Protein AF-A0A1G2KSQ4-F1 (afdb_monomer_lite)

pLDDT: mean 72.07, std 15.11, range [42.19, 95.38]

Secondary structure (DSSP, 8-state):
-------SSSTTTHHHHHIIIIIHHHHHHHHHHHHHHHHHHHHHHTTHHHHHHHHHHHHHHHHHTTSS-HHHHHHHHHHH--

Radius of gyration: 30.24 Å; chains: 1; bounding box: 78×23×67 Å

Structure (mmCIF, N/CA/C/O backbone):
data_AF-A0A1G2KSQ4-F1
#
_entry.id   AF-A0A1G2KSQ4-F1
#
loop_
_atom_site.group_PDB
_atom_site.id
_atom_site.type_symbol
_atom_site.label_atom_id
_atom_site.label_alt_id
_atom_site.label_comp_id
_atom_site.label_asym_id
_atom_site.label_entity_id
_atom_site.label_seq_id
_atom_site.pdbx_PDB_ins_code
_atom_site.Cartn_x
_atom_site.Cartn_y
_atom_site.Cartn_z
_atom_site.occupancy
_atom_site.B_iso_or_equiv
_atom_site.auth_seq_id
_atom_site.auth_comp_id
_atom_site.auth_asym_id
_atom_site.auth_atom_id
_atom_site.pdbx_PDB_model_num
ATOM 1 N N . MET A 1 1 ? 53.423 -13.019 -35.877 1.00 42.19 1 MET A N 1
ATOM 2 C CA . MET A 1 1 ? 53.060 -11.600 -36.067 1.00 42.19 1 MET A CA 1
ATOM 3 C C . MET A 1 1 ? 51.600 -11.464 -35.662 1.00 42.19 1 MET A C 1
ATOM 5 O O . MET A 1 1 ? 50.804 -12.285 -36.093 1.00 42.19 1 MET A O 1
ATOM 9 N N . TYR A 1 2 ? 51.323 -10.544 -34.737 1.00 49.47 2 TYR A N 1
ATOM 10 C CA . TYR A 1 2 ? 50.023 -10.173 -34.155 1.00 49.47 2 TYR A CA 1
ATOM 11 C C . TYR A 1 2 ? 48.936 -9.953 -35.233 1.00 49.47 2 TYR A C 1
ATOM 13 O O . TYR A 1 2 ? 49.273 -9.613 -36.357 1.00 49.47 2 TYR A O 1
ATOM 21 N N . GLY A 1 3 ? 47.637 -10.091 -34.985 1.00 51.88 3 GLY A N 1
ATOM 22 C CA . GLY A 1 3 ? 46.927 -10.056 -33.721 1.00 51.88 3 GLY A CA 1
ATOM 23 C C . GLY A 1 3 ? 45.526 -10.645 -33.858 1.00 51.88 3 GLY A C 1
ATOM 24 O O . GLY A 1 3 ? 45.024 -10.910 -34.947 1.00 51.88 3 GLY A O 1
ATOM 25 N N . LEU A 1 4 ? 44.973 -10.902 -32.686 1.00 53.34 4 LEU A N 1
ATOM 26 C CA . LEU A 1 4 ? 43.727 -11.587 -32.419 1.00 53.34 4 LEU A CA 1
ATOM 27 C C . LEU A 1 4 ? 42.539 -10.895 -33.095 1.00 53.34 4 LEU A C 1
ATOM 29 O O . LEU A 1 4 ? 42.370 -9.683 -32.986 1.00 53.34 4 LEU A O 1
ATOM 33 N N . TYR A 1 5 ? 41.747 -11.733 -33.759 1.00 53.59 5 TYR A N 1
ATOM 34 C CA . TYR A 1 5 ? 40.319 -11.616 -34.022 1.00 53.59 5 TYR A CA 1
ATOM 35 C C . TYR A 1 5 ? 39.595 -10.511 -33.238 1.00 53.59 5 TYR A C 1
ATOM 37 O O . TYR A 1 5 ? 39.570 -10.501 -32.007 1.00 53.59 5 TYR A O 1
ATOM 45 N N . ASP A 1 6 ? 38.958 -9.628 -34.005 1.00 61.31 6 ASP A N 1
ATOM 46 C CA . ASP A 1 6 ? 37.525 -9.341 -33.917 1.00 61.31 6 ASP A CA 1
ATOM 47 C C . ASP A 1 6 ? 36.868 -9.582 -32.552 1.00 61.31 6 ASP A C 1
ATOM 49 O O . ASP A 1 6 ? 36.460 -10.707 -32.290 1.00 61.31 6 ASP A O 1
ATOM 53 N N . ASN A 1 7 ? 36.659 -8.536 -31.736 1.00 57.28 7 ASN A N 1
ATOM 54 C CA . ASN A 1 7 ? 35.354 -8.294 -31.082 1.00 57.28 7 ASN A CA 1
ATOM 55 C C . ASN A 1 7 ? 35.286 -7.000 -30.234 1.00 57.28 7 ASN A C 1
ATOM 57 O O . ASN A 1 7 ? 34.893 -7.027 -29.072 1.00 57.28 7 ASN A O 1
ATOM 61 N N . TYR A 1 8 ? 35.623 -5.832 -30.785 1.00 54.16 8 TYR A N 1
ATOM 62 C CA . TYR A 1 8 ? 35.328 -4.553 -30.101 1.00 54.16 8 TYR A CA 1
ATOM 63 C C . TYR A 1 8 ? 34.265 -3.709 -30.821 1.00 54.16 8 TYR A C 1
ATOM 65 O O . TYR A 1 8 ? 34.053 -2.552 -30.477 1.00 54.16 8 TYR A O 1
ATOM 73 N N . GLY A 1 9 ? 33.550 -4.290 -31.793 1.00 51.34 9 GLY A N 1
ATOM 74 C CA . GLY A 1 9 ? 32.468 -3.622 -32.533 1.00 51.34 9 GLY A CA 1
ATOM 75 C C . GLY A 1 9 ? 31.043 -3.925 -32.043 1.00 51.34 9 GLY A C 1
ATOM 76 O O . GLY A 1 9 ? 30.090 -3.377 -32.585 1.00 51.34 9 GLY A O 1
ATOM 77 N N . GLY A 1 10 ? 30.867 -4.804 -31.048 1.00 53.47 10 GLY A N 1
ATOM 78 C CA . GLY A 1 10 ? 29.560 -5.400 -30.718 1.00 53.47 10 GLY A CA 1
ATOM 79 C C . GLY A 1 10 ? 28.814 -4.833 -29.504 1.00 53.47 10 GLY A C 1
ATOM 80 O O . GLY A 1 10 ? 27.677 -5.227 -29.265 1.00 53.47 10 GLY A O 1
ATOM 81 N N . TRP A 1 11 ? 29.400 -3.916 -28.730 1.00 50.28 11 TRP A N 1
ATOM 82 C CA . TRP A 1 11 ? 28.811 -3.456 -27.457 1.00 50.28 11 TRP A CA 1
ATOM 83 C C . TRP A 1 11 ? 27.846 -2.259 -27.573 1.00 50.28 11 TRP A C 1
ATOM 85 O O . TRP A 1 11 ? 27.276 -1.826 -26.573 1.00 50.28 11 TRP A O 1
ATOM 95 N N . GLY A 1 12 ? 27.626 -1.726 -28.781 1.00 53.19 12 GLY A N 1
AT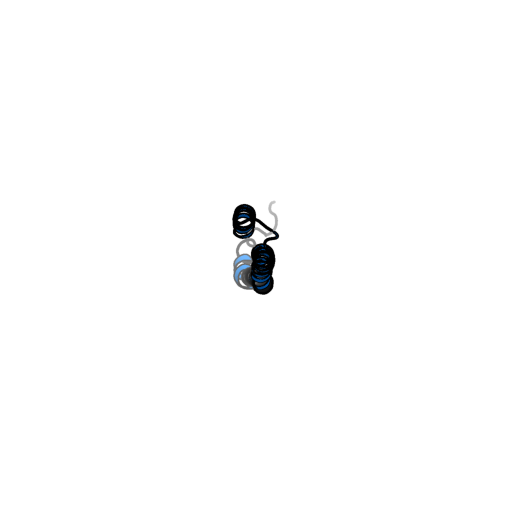OM 96 C CA . GLY A 1 12 ? 26.783 -0.539 -29.002 1.00 53.19 12 GLY A CA 1
ATOM 97 C C . GLY A 1 12 ? 25.480 -0.782 -29.770 1.00 53.19 12 GLY A C 1
ATOM 98 O O . GLY A 1 12 ? 24.481 -0.124 -29.499 1.00 53.19 12 GLY A O 1
ATOM 99 N N . ALA A 1 13 ? 25.452 -1.738 -30.704 1.00 52.59 13 ALA A N 1
ATOM 100 C CA . ALA A 1 13 ? 24.334 -1.881 -31.647 1.00 52.59 13 ALA A CA 1
ATOM 101 C C . ALA A 1 13 ? 23.188 -2.790 -31.151 1.00 52.59 13 ALA A C 1
ATOM 103 O O . ALA A 1 13 ? 22.054 -2.646 -31.600 1.00 52.59 13 ALA A O 1
ATOM 104 N N . GLY A 1 14 ? 23.443 -3.690 -30.192 1.00 53.44 14 GLY A N 1
ATOM 105 C CA . GLY A 1 14 ? 22.410 -4.566 -29.611 1.00 53.44 14 GLY A CA 1
ATOM 106 C C . GLY A 1 14 ? 21.532 -3.891 -28.548 1.00 53.44 14 GLY A C 1
ATOM 107 O O . GLY A 1 14 ? 20.388 -4.291 -28.333 1.00 53.44 14 GLY A O 1
ATOM 108 N N . ASN A 1 15 ? 22.033 -2.826 -27.913 1.00 53.88 15 ASN A N 1
ATO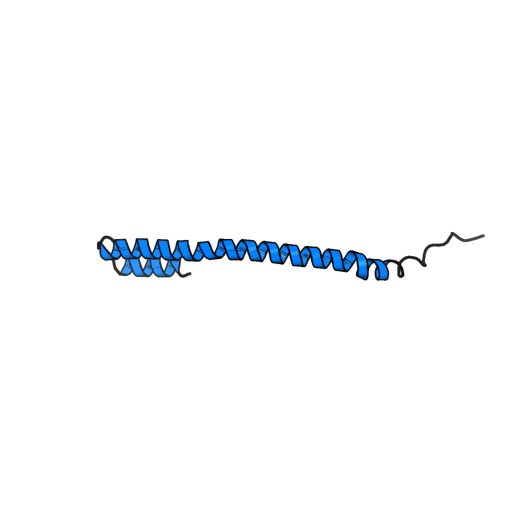M 109 C CA . ASN A 1 15 ? 21.332 -2.134 -26.828 1.00 53.88 15 ASN A CA 1
ATOM 110 C C . ASN A 1 15 ? 20.195 -1.228 -27.324 1.00 53.88 15 ASN A C 1
ATOM 112 O O . ASN A 1 15 ? 19.229 -1.026 -26.598 1.00 53.88 15 ASN A O 1
ATOM 116 N N . MET A 1 16 ? 20.242 -0.737 -28.567 1.00 52.06 16 MET A N 1
ATOM 117 C CA . MET A 1 16 ? 19.145 0.061 -29.133 1.00 52.06 16 MET A CA 1
ATOM 118 C C . MET A 1 16 ? 17.930 -0.802 -29.509 1.00 52.06 16 MET A C 1
ATOM 120 O O . MET A 1 16 ? 16.795 -0.401 -29.263 1.00 52.06 16 MET A O 1
ATOM 124 N N . MET A 1 17 ? 18.151 -2.022 -30.014 1.00 52.81 17 MET A N 1
ATOM 125 C CA . MET A 1 17 ? 17.071 -2.977 -30.311 1.00 52.81 17 MET A CA 1
ATOM 126 C C . MET A 1 17 ? 16.512 -3.629 -29.028 1.00 52.81 17 MET A C 1
ATOM 128 O O . MET A 1 17 ? 15.313 -3.891 -28.927 1.00 52.81 17 MET A O 1
ATOM 132 N N . GLY A 1 18 ? 17.364 -3.841 -28.016 1.00 54.41 18 GLY A N 1
ATOM 133 C CA . GLY A 1 18 ? 16.970 -4.365 -26.703 1.00 54.41 18 GLY A CA 1
ATOM 134 C C . GLY A 1 18 ? 16.198 -3.365 -25.835 1.00 54.41 18 GLY A C 1
ATOM 135 O O . GLY A 1 18 ? 15.281 -3.763 -25.120 1.00 54.41 18 GLY A O 1
ATOM 136 N N . PHE A 1 19 ? 16.499 -2.065 -25.927 1.00 54.91 19 PHE A N 1
ATOM 137 C CA . PHE A 1 19 ? 15.790 -1.024 -25.174 1.00 54.91 19 PHE A CA 1
ATOM 138 C C . PHE A 1 19 ? 14.346 -0.832 -25.664 1.00 54.91 19 PHE A C 1
ATOM 140 O O . PHE A 1 19 ? 13.425 -0.741 -24.853 1.00 54.91 19 PHE A O 1
ATOM 147 N N . PHE A 1 20 ? 14.137 -0.851 -26.985 1.00 57.69 20 PHE A N 1
ATOM 148 C CA . PHE A 1 20 ? 12.811 -0.680 -27.586 1.00 57.69 20 PHE A CA 1
ATOM 149 C C . PHE A 1 20 ? 11.918 -1.928 -27.481 1.00 57.69 20 PHE A C 1
ATOM 151 O O . PHE A 1 20 ? 10.713 -1.782 -27.298 1.00 57.69 20 PHE A O 1
ATOM 158 N N . GLY A 1 21 ? 12.477 -3.142 -27.564 1.00 65.19 21 GLY A N 1
ATOM 159 C CA . GLY A 1 21 ? 11.692 -4.386 -27.503 1.00 65.19 21 GLY A CA 1
ATOM 160 C C . GLY A 1 21 ? 11.621 -5.046 -26.119 1.00 65.19 21 GLY A C 1
ATOM 161 O O . GLY A 1 21 ? 10.561 -5.504 -25.704 1.00 65.19 21 GLY A O 1
ATOM 162 N N . GLY A 1 22 ? 12.738 -5.096 -25.388 1.00 71.31 22 GLY A N 1
ATOM 163 C CA . GLY A 1 22 ? 12.840 -5.775 -24.088 1.00 71.31 22 GLY A CA 1
ATOM 164 C C . GLY A 1 22 ? 12.750 -4.831 -22.887 1.00 71.31 22 GLY A C 1
ATOM 165 O O . GLY A 1 22 ? 12.101 -5.152 -21.893 1.00 71.31 22 GLY A O 1
ATOM 166 N N . GLY A 1 23 ? 13.346 -3.639 -22.985 1.00 78.88 23 GLY A N 1
ATOM 167 C CA . GLY A 1 23 ? 13.335 -2.634 -21.917 1.00 78.88 23 GLY A CA 1
ATOM 168 C C . GLY A 1 23 ? 11.935 -2.089 -21.634 1.00 78.88 23 GLY A C 1
ATOM 169 O O . GLY A 1 23 ? 11.505 -2.047 -20.483 1.00 78.88 23 GLY A O 1
ATOM 170 N N . ILE A 1 24 ? 11.184 -1.753 -22.686 1.00 81.88 24 ILE A N 1
ATOM 171 C CA . ILE A 1 24 ? 9.788 -1.307 -22.568 1.00 81.88 24 ILE A CA 1
ATOM 172 C C . ILE A 1 24 ? 8.894 -2.377 -21.936 1.00 81.88 24 ILE A C 1
ATOM 174 O O . ILE A 1 24 ? 8.104 -2.053 -21.053 1.00 81.88 24 ILE A O 1
ATOM 178 N N . MET A 1 25 ? 9.042 -3.646 -22.325 1.00 81.75 25 MET A N 1
ATOM 179 C CA . MET A 1 25 ? 8.264 -4.749 -21.746 1.00 81.75 25 MET A CA 1
ATOM 180 C C . MET A 1 25 ? 8.570 -4.943 -20.256 1.00 81.75 25 MET A C 1
ATOM 182 O O . MET A 1 25 ? 7.658 -5.169 -19.464 1.00 81.75 25 MET A O 1
ATOM 186 N N . MET A 1 26 ? 9.835 -4.790 -19.859 1.00 83.56 26 MET A N 1
ATOM 187 C CA . MET A 1 26 ? 10.258 -4.844 -18.459 1.00 83.56 26 MET A CA 1
ATOM 188 C C . MET A 1 26 ? 9.628 -3.710 -17.637 1.00 83.56 26 MET A C 1
ATOM 190 O O . MET A 1 26 ? 9.074 -3.951 -16.567 1.00 83.56 26 MET A O 1
ATOM 194 N N . VAL A 1 27 ? 9.663 -2.472 -18.143 1.00 88.00 27 VAL A N 1
ATOM 195 C CA . VAL A 1 27 ? 9.041 -1.317 -17.473 1.00 88.00 27 VAL A CA 1
ATOM 196 C C . VAL A 1 27 ? 7.524 -1.477 -17.405 1.00 88.00 27 VAL A C 1
ATOM 198 O O . VAL A 1 27 ? 6.936 -1.264 -16.347 1.00 88.00 27 VAL A O 1
ATOM 201 N N . ALA A 1 28 ? 6.887 -1.908 -18.495 1.00 90.62 28 ALA A N 1
ATOM 202 C CA . ALA A 1 28 ? 5.454 -2.172 -18.530 1.00 90.62 28 ALA A CA 1
ATOM 203 C C . ALA A 1 28 ? 5.049 -3.233 -17.496 1.00 90.62 28 ALA A C 1
ATOM 205 O O . ALA A 1 28 ? 4.068 -3.036 -16.784 1.00 90.62 28 ALA A O 1
ATOM 206 N N . PHE A 1 29 ? 5.832 -4.307 -17.350 1.00 91.06 29 PHE A N 1
ATOM 207 C CA . PHE A 1 29 ? 5.611 -5.326 -16.324 1.00 91.06 29 PHE A CA 1
ATOM 208 C C . PHE A 1 29 ? 5.649 -4.736 -14.907 1.00 91.06 29 PHE A C 1
ATOM 210 O O . PHE A 1 29 ? 4.732 -4.976 -14.125 1.00 91.06 29 PHE A O 1
ATOM 217 N N . TRP A 1 30 ? 6.654 -3.913 -14.585 1.00 93.50 30 TRP A N 1
ATOM 218 C CA . TRP A 1 30 ? 6.746 -3.252 -13.277 1.00 93.50 30 TRP A CA 1
ATOM 219 C C . TRP A 1 30 ? 5.594 -2.278 -13.019 1.00 93.50 30 TRP A C 1
ATOM 221 O O . TRP A 1 30 ? 5.032 -2.275 -11.925 1.00 93.50 30 TRP A O 1
ATOM 231 N N . VAL A 1 31 ? 5.205 -1.481 -14.017 1.00 95.12 31 VAL A N 1
ATOM 232 C CA . VAL A 1 31 ? 4.061 -0.562 -13.904 1.00 95.12 31 VAL A CA 1
ATOM 233 C C . VAL A 1 31 ? 2.769 -1.339 -13.652 1.00 95.12 31 VAL A C 1
ATOM 235 O O . VAL A 1 31 ? 1.994 -0.968 -12.771 1.00 95.12 31 VAL A O 1
ATOM 238 N N . LEU A 1 32 ? 2.554 -2.439 -14.376 1.00 95.38 32 LEU A N 1
ATOM 239 C CA . LEU A 1 32 ? 1.375 -3.291 -14.226 1.00 95.38 32 LEU A CA 1
ATOM 240 C C . LEU A 1 32 ? 1.362 -3.978 -12.853 1.00 95.38 32 LEU A C 1
ATOM 242 O O . LEU A 1 32 ? 0.329 -3.990 -12.188 1.00 95.38 32 LEU A O 1
ATOM 246 N N . LEU A 1 33 ? 2.513 -4.464 -12.382 1.00 94.69 33 LEU A N 1
ATOM 247 C CA . LEU A 1 33 ? 2.671 -5.038 -11.045 1.00 94.69 33 LEU A CA 1
ATOM 248 C C . LEU A 1 33 ? 2.305 -4.023 -9.952 1.00 94.69 33 LEU A C 1
ATOM 250 O O . LEU A 1 33 ? 1.500 -4.330 -9.076 1.00 94.69 33 LEU A O 1
ATOM 254 N N . ILE A 1 34 ? 2.847 -2.802 -10.021 1.00 94.50 34 ILE A N 1
ATOM 255 C CA . ILE A 1 34 ? 2.537 -1.735 -9.058 1.00 94.50 34 ILE A CA 1
ATOM 256 C C . ILE A 1 34 ? 1.050 -1.387 -9.118 1.00 94.50 34 ILE A C 1
ATOM 258 O O . ILE A 1 34 ? 0.401 -1.301 -8.078 1.00 94.50 34 ILE A O 1
ATOM 262 N N . PHE A 1 35 ? 0.493 -1.226 -10.319 1.00 95.19 35 PHE A N 1
ATOM 263 C CA . P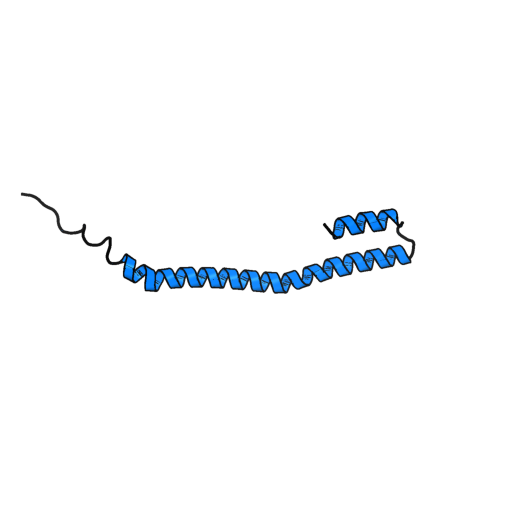HE A 1 35 ? -0.927 -0.940 -10.497 1.00 95.19 35 PHE A CA 1
ATOM 264 C C . PHE A 1 35 ? -1.805 -2.028 -9.869 1.00 95.19 35 PHE A C 1
A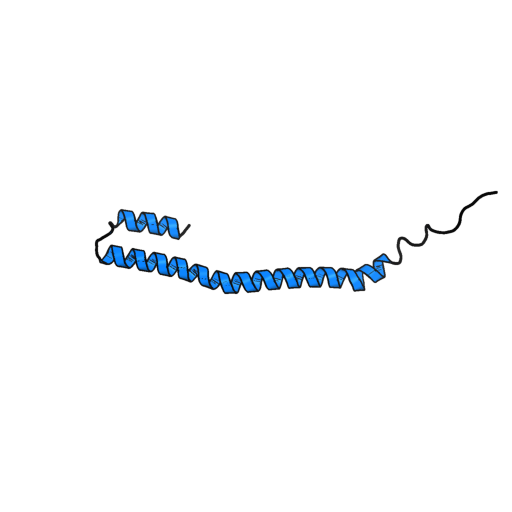TOM 266 O O . PHE A 1 35 ? -2.753 -1.714 -9.153 1.00 95.19 35 PHE A O 1
ATOM 273 N N . PHE A 1 36 ? -1.462 -3.300 -10.077 1.00 94.06 36 PHE A N 1
ATOM 274 C CA . PHE A 1 36 ? -2.181 -4.439 -9.513 1.00 94.06 36 PHE A CA 1
ATOM 275 C C . PHE A 1 36 ? -2.118 -4.459 -7.982 1.00 94.06 36 PHE A C 1
ATOM 277 O O . PHE A 1 36 ? -3.147 -4.615 -7.324 1.00 94.06 36 PHE A O 1
ATOM 284 N N . VAL A 1 37 ? -0.933 -4.226 -7.406 1.00 92.62 37 VAL A N 1
ATOM 285 C CA . VAL A 1 37 ? -0.753 -4.119 -5.950 1.00 92.62 37 VAL A CA 1
ATOM 286 C C . VAL A 1 37 ? -1.579 -2.962 -5.387 1.00 92.62 37 VAL A C 1
ATOM 288 O O . VAL A 1 37 ? -2.312 -3.156 -4.422 1.00 92.62 37 VAL A O 1
ATOM 291 N N . VAL A 1 38 ? -1.523 -1.776 -6.000 1.00 89.75 38 VAL A N 1
ATOM 292 C CA . VAL A 1 38 ? -2.298 -0.604 -5.563 1.00 89.75 38 VAL A CA 1
ATOM 293 C C . VAL A 1 38 ? -3.800 -0.854 -5.682 1.00 89.75 38 VAL A C 1
ATOM 295 O O . VAL A 1 38 ? -4.544 -0.475 -4.782 1.00 89.75 38 VAL A O 1
ATOM 298 N N . TRP A 1 39 ? -4.261 -1.504 -6.751 1.00 90.44 39 TRP A N 1
ATOM 299 C CA . TRP A 1 39 ? -5.669 -1.847 -6.942 1.00 90.44 39 TRP A CA 1
ATOM 300 C C . TRP A 1 39 ? -6.176 -2.799 -5.850 1.00 90.44 39 TRP A C 1
ATOM 302 O O . TRP A 1 39 ? -7.186 -2.499 -5.214 1.00 90.44 39 TRP A O 1
ATOM 312 N N . ILE A 1 40 ? -5.428 -3.870 -5.552 1.00 86.50 40 ILE A N 1
ATOM 313 C CA . ILE A 1 40 ? -5.733 -4.784 -4.439 1.00 86.50 40 ILE A CA 1
ATOM 314 C C . ILE A 1 40 ? -5.738 -4.018 -3.119 1.00 86.50 40 ILE A C 1
ATOM 316 O O . ILE A 1 40 ? -6.719 -4.061 -2.383 1.00 86.50 40 ILE A O 1
ATOM 320 N N . VAL A 1 41 ? -4.669 -3.284 -2.810 1.00 84.38 41 VAL A N 1
ATOM 321 C CA . VAL A 1 41 ? -4.573 -2.548 -1.545 1.00 84.38 41 VAL A CA 1
ATOM 322 C C . VAL A 1 41 ? -5.710 -1.546 -1.416 1.00 84.38 41 VAL A C 1
ATOM 324 O O . VAL A 1 41 ? -6.241 -1.401 -0.330 1.00 84.38 41 VAL A O 1
ATOM 327 N N . ARG A 1 42 ? -6.143 -0.885 -2.488 1.00 78.88 42 ARG A N 1
ATOM 328 C CA . ARG A 1 42 ? -7.243 0.083 -2.451 1.00 78.88 42 ARG A CA 1
ATOM 329 C C . ARG A 1 42 ? -8.608 -0.582 -2.237 1.00 78.88 42 ARG A C 1
ATOM 331 O O . ARG A 1 42 ? -9.406 -0.057 -1.463 1.00 78.88 42 ARG A O 1
ATOM 338 N N . GLU A 1 43 ? -8.842 -1.748 -2.834 1.00 75.94 43 GLU A N 1
ATOM 339 C CA . GLU A 1 43 ? -10.047 -2.558 -2.601 1.00 75.94 43 GLU A CA 1
ATOM 340 C C . GLU A 1 43 ? -10.097 -3.098 -1.158 1.00 75.94 43 GLU A C 1
ATOM 342 O O . GLU A 1 43 ? -11.129 -3.050 -0.488 1.00 75.94 43 GLU A O 1
ATOM 347 N N . PHE A 1 44 ? -8.956 -3.546 -0.626 1.00 66.19 44 PHE A N 1
ATOM 348 C CA . PHE A 1 44 ? -8.850 -4.033 0.752 1.00 66.19 44 PHE A CA 1
ATOM 349 C C . PHE A 1 44 ? -8.769 -2.901 1.795 1.00 66.19 44 PHE A C 1
ATOM 351 O O . PHE A 1 44 ? -9.268 -3.056 2.907 1.00 66.19 44 PHE A O 1
ATOM 358 N N . SER A 1 45 ? -8.218 -1.738 1.448 1.00 60.72 45 SER A N 1
ATOM 359 C CA . SER A 1 45 ? -8.125 -0.552 2.315 1.00 60.72 45 SER A CA 1
ATOM 360 C C . SER A 1 45 ? -9.478 0.147 2.475 1.00 60.72 45 SER A C 1
ATOM 362 O O . SER A 1 45 ? -9.782 0.664 3.549 1.00 60.72 45 SER A O 1
ATOM 364 N N . GLY A 1 46 ? -10.384 0.016 1.495 1.00 53.62 46 GLY A N 1
ATOM 365 C CA . GLY A 1 46 ? -11.806 0.351 1.665 1.00 53.62 46 GLY A CA 1
ATOM 366 C C . GLY A 1 46 ? -12.507 -0.440 2.785 1.00 53.62 46 GLY A C 1
ATOM 367 O O . GLY A 1 46 ? -13.611 -0.091 3.203 1.00 53.62 46 GLY A O 1
ATOM 368 N N . ARG A 1 47 ? -11.865 -1.492 3.311 1.00 53.50 47 ARG A N 1
ATOM 369 C CA . ARG A 1 47 ? -12.324 -2.281 4.460 1.00 53.50 47 ARG A CA 1
ATOM 370 C C . ARG A 1 47 ? -11.729 -1.820 5.796 1.00 53.50 47 ARG A C 1
ATOM 372 O O . ARG A 1 47 ? -12.313 -2.152 6.826 1.00 53.50 47 ARG A O 1
ATOM 379 N N . ASN A 1 48 ? -10.653 -1.027 5.791 1.00 53.19 48 ASN A N 1
ATOM 380 C CA . ASN A 1 48 ? -10.027 -0.496 7.008 1.00 53.19 48 ASN A CA 1
ATOM 381 C C . ASN A 1 48 ? -10.784 0.728 7.563 1.00 53.19 48 ASN A C 1
ATOM 383 O O . ASN A 1 48 ? -10.889 0.903 8.769 1.00 53.19 48 ASN A O 1
ATOM 387 N N . SER A 1 49 ? -11.467 1.499 6.711 1.00 54.28 49 SER A N 1
ATOM 388 C CA . SER A 1 49 ? -12.419 2.525 7.182 1.00 54.28 49 SER A CA 1
ATOM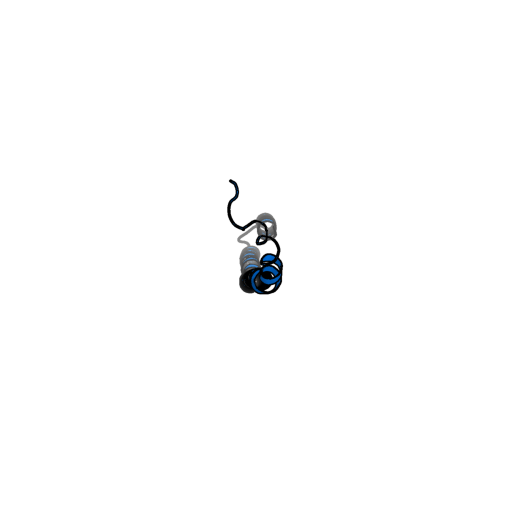 389 C C . SER A 1 49 ? -13.648 1.925 7.885 1.00 54.28 49 SER A C 1
ATOM 391 O O . SER A 1 49 ? -14.271 2.560 8.741 1.00 54.28 49 SER A O 1
ATOM 393 N N . ARG A 1 50 ? -14.003 0.673 7.557 1.00 55.00 50 ARG A N 1
ATOM 394 C CA . ARG A 1 50 ? -15.081 -0.071 8.225 1.00 55.00 50 ARG A CA 1
ATOM 395 C C . ARG A 1 50 ? -14.684 -0.559 9.616 1.00 55.00 50 ARG A C 1
ATOM 397 O O . ARG A 1 50 ? -15.574 -0.667 10.455 1.00 55.00 50 ARG A O 1
ATOM 404 N N . SER A 1 51 ? -13.407 -0.861 9.876 1.00 57.75 51 SER A N 1
ATOM 405 C CA . SER A 1 51 ? -12.971 -1.237 11.227 1.00 57.75 51 SER A CA 1
ATOM 406 C C . SER A 1 51 ? -12.961 -0.038 12.163 1.00 57.75 51 SER A C 1
ATOM 408 O O . SER A 1 51 ? -13.470 -0.174 13.271 1.00 57.75 51 SER A O 1
ATOM 410 N N . ASP A 1 52 ? -12.514 1.134 11.701 1.00 60.66 52 ASP A N 1
ATOM 411 C CA . ASP A 1 52 ? -12.570 2.363 12.507 1.00 60.66 5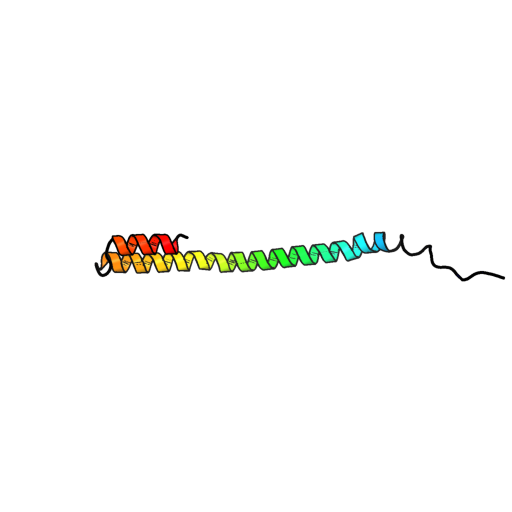2 ASP A CA 1
ATOM 412 C C . ASP A 1 52 ? -14.010 2.776 12.798 1.00 60.66 52 ASP A C 1
ATOM 414 O O . ASP A 1 52 ? -14.359 3.058 13.942 1.00 60.66 52 ASP A O 1
ATOM 418 N N . SER A 1 53 ? -14.889 2.705 11.792 1.00 62.75 53 SER A N 1
ATOM 419 C CA . SER A 1 53 ? -16.320 2.974 11.987 1.00 62.75 53 SER A CA 1
ATOM 420 C C . SER A 1 53 ? -16.934 2.017 13.014 1.00 62.75 53 SER A C 1
ATOM 422 O O . SER A 1 53 ? -17.655 2.444 13.910 1.00 62.75 53 SER A O 1
ATOM 424 N N . ARG A 1 54 ? -16.590 0.724 12.950 1.00 68.44 54 ARG A N 1
ATOM 425 C CA . ARG A 1 54 ? -17.108 -0.290 13.878 1.00 68.44 54 ARG A CA 1
ATOM 426 C C . ARG A 1 54 ? -16.542 -0.138 15.293 1.00 68.44 54 ARG A C 1
ATOM 428 O O . ARG A 1 54 ? -17.270 -0.359 16.256 1.00 68.44 54 ARG A O 1
ATOM 435 N N . ALA A 1 55 ? -15.272 0.239 15.435 1.00 72.56 55 ALA A N 1
ATOM 436 C CA . ALA A 1 55 ? -14.650 0.505 16.729 1.00 72.56 55 ALA A CA 1
ATOM 437 C C . ALA A 1 55 ? -15.259 1.747 17.397 1.00 72.56 55 ALA A C 1
ATOM 439 O O . ALA A 1 55 ? -15.579 1.709 18.587 1.00 72.56 55 ALA A O 1
ATOM 440 N N . LEU A 1 56 ? -15.496 2.810 16.621 1.00 75.56 56 LEU A N 1
ATOM 441 C CA . LEU A 1 56 ? -16.175 4.019 17.086 1.00 75.56 56 LEU A CA 1
ATOM 442 C C . LEU A 1 56 ? -17.639 3.755 17.461 1.00 75.56 56 LEU A C 1
ATOM 444 O O . LEU A 1 56 ? -18.083 4.241 18.502 1.00 75.56 56 LEU A O 1
ATOM 448 N N . ASP A 1 57 ? -18.367 2.954 16.679 1.00 77.75 57 ASP A N 1
ATOM 449 C CA . ASP A 1 57 ? -19.752 2.571 16.984 1.00 77.75 57 ASP A CA 1
ATOM 450 C C . ASP A 1 57 ? -19.846 1.779 18.299 1.00 77.75 57 ASP A C 1
ATOM 452 O O . ASP A 1 57 ? -20.677 2.096 19.152 1.00 77.75 57 ASP A O 1
ATOM 456 N N . ILE A 1 58 ? -18.936 0.821 18.525 1.00 81.69 58 ILE A N 1
ATOM 457 C CA . ILE A 1 58 ? -18.858 0.053 19.782 1.00 81.69 58 ILE A CA 1
ATOM 458 C C . ILE A 1 58 ? -18.534 0.962 20.978 1.00 81.69 58 ILE A C 1
ATOM 460 O O . ILE A 1 58 ? -19.068 0.767 22.074 1.00 81.69 58 ILE A O 1
ATOM 464 N N . LEU A 1 59 ? -17.656 1.952 20.795 1.00 81.19 59 LEU A N 1
ATOM 465 C CA . LEU A 1 59 ? -17.322 2.924 21.837 1.00 81.19 59 LEU A CA 1
ATOM 466 C C . LEU A 1 59 ? -18.516 3.817 22.188 1.00 81.19 59 LEU A C 1
ATOM 468 O O . LEU A 1 59 ? -18.781 4.075 23.363 1.00 81.19 59 LEU A O 1
ATOM 472 N N . LYS A 1 60 ? -19.259 4.260 21.171 1.00 80.50 60 LYS A N 1
ATOM 473 C CA . LYS A 1 60 ? -20.431 5.126 21.323 1.00 80.50 60 LYS A CA 1
ATOM 474 C C . LYS A 1 60 ? -21.589 4.404 22.010 1.00 80.50 60 LYS A C 1
ATOM 476 O O . LYS A 1 60 ? -22.257 5.000 22.851 1.00 80.50 60 LYS A O 1
ATOM 481 N N . GLU A 1 61 ? -21.796 3.124 21.701 1.00 84.00 61 GLU A N 1
ATOM 482 C CA . GLU A 1 61 ? -22.819 2.295 22.346 1.00 84.00 61 GLU A CA 1
ATOM 483 C C . GLU A 1 61 ? -22.560 2.142 23.853 1.00 84.00 61 GLU A C 1
ATOM 485 O O . GLU A 1 61 ? -23.478 2.290 24.658 1.00 84.00 61 GLU A O 1
ATOM 490 N N . ARG A 1 62 ? -21.305 1.913 24.258 1.00 83.44 62 ARG A N 1
ATOM 491 C CA . ARG A 1 62 ? -20.946 1.774 25.680 1.00 83.44 62 ARG A CA 1
ATOM 492 C C . ARG A 1 62 ? -20.972 3.090 26.449 1.00 83.44 62 ARG A C 1
ATOM 494 O O . ARG A 1 62 ? -21.379 3.109 27.607 1.00 83.44 62 ARG A O 1
ATOM 501 N N . TYR A 1 63 ? -20.628 4.195 25.790 1.00 83.44 63 TYR A N 1
ATOM 502 C CA . TYR A 1 63 ? -20.842 5.532 26.341 1.00 83.44 63 TYR A CA 1
ATOM 503 C C . TYR A 1 63 ? -22.336 5.817 26.572 1.00 83.44 63 TYR A C 1
ATOM 505 O O . TYR A 1 63 ? -22.713 6.296 27.636 1.00 83.44 63 TYR A O 1
ATOM 513 N N . ALA A 1 64 ? -23.205 5.456 25.619 1.00 85.44 64 ALA A N 1
ATOM 514 C CA . ALA A 1 64 ? -24.656 5.620 25.758 1.00 85.44 64 ALA A CA 1
ATOM 515 C C . ALA A 1 64 ? -25.262 4.726 26.854 1.00 85.44 64 ALA A C 1
ATOM 517 O O . ALA A 1 64 ? -26.223 5.125 27.507 1.00 85.44 64 ALA A O 1
ATOM 518 N N . LYS A 1 65 ? -24.681 3.542 27.087 1.00 84.88 65 LYS A N 1
ATOM 519 C CA . LYS A 1 65 ? -25.019 2.670 28.225 1.00 84.88 65 LYS A CA 1
ATOM 520 C C . LYS A 1 65 ? -24.491 3.194 29.568 1.00 84.88 65 LYS A C 1
ATOM 522 O O . LYS A 1 65 ? -24.878 2.664 30.603 1.00 84.88 65 LYS A O 1
ATOM 527 N N . GLY A 1 66 ? -23.633 4.219 29.566 1.00 83.69 66 GLY A N 1
ATOM 528 C CA . GLY A 1 66 ? -23.016 4.774 30.773 1.00 83.69 66 GLY A CA 1
ATOM 529 C C . GLY A 1 66 ? -21.928 3.885 31.382 1.00 83.69 66 GLY A C 1
ATOM 530 O O . GLY A 1 66 ? -21.516 4.123 32.512 1.00 83.69 66 GLY A O 1
ATOM 531 N N . GLU A 1 67 ? -21.456 2.870 30.650 1.00 83.44 67 GLU A N 1
ATOM 532 C CA . GLU A 1 67 ? -20.404 1.946 31.101 1.00 83.44 67 GLU A CA 1
ATOM 533 C C . GLU A 1 67 ? -19.000 2.571 31.037 1.00 83.44 67 GLU A C 1
ATOM 535 O O . GLU A 1 67 ? -18.061 2.033 31.615 1.00 83.44 67 GLU A O 1
ATOM 540 N N . ILE A 1 68 ? -18.849 3.679 30.304 1.00 82.56 68 ILE A N 1
ATOM 541 C CA . ILE A 1 68 ? -17.579 4.365 30.040 1.00 82.56 68 ILE A CA 1
ATOM 542 C C . ILE A 1 68 ? -17.775 5.862 30.304 1.00 82.56 68 ILE A C 1
ATOM 544 O O . ILE A 1 68 ? -18.786 6.435 29.883 1.00 82.56 68 ILE A O 1
ATOM 548 N N . SER A 1 69 ? -16.812 6.512 30.965 1.00 82.62 69 SER A N 1
ATOM 549 C CA . SER A 1 69 ? -16.870 7.961 31.206 1.00 82.62 69 SER A CA 1
ATOM 550 C C . SER A 1 69 ? -16.590 8.767 29.928 1.00 82.62 69 SER A C 1
ATOM 552 O O . SER A 1 69 ? -16.020 8.277 28.948 1.00 82.62 69 SER A O 1
ATOM 554 N N . LYS A 1 70 ? -16.969 10.050 29.925 1.00 80.06 70 LYS A N 1
ATOM 555 C CA . LYS A 1 70 ? -16.678 10.954 28.802 1.00 80.06 70 LYS A CA 1
ATOM 556 C C . LYS A 1 70 ? -15.168 11.115 28.575 1.00 80.06 70 LYS A C 1
ATOM 558 O O . LYS A 1 70 ? -14.752 11.223 27.424 1.00 80.06 70 LYS A O 1
ATOM 563 N N . GLU A 1 71 ? -14.360 11.103 29.640 1.00 82.75 71 GLU A N 1
ATOM 564 C CA . GLU A 1 71 ? -12.900 11.192 29.516 1.00 82.75 71 GLU A CA 1
ATOM 565 C C . GLU A 1 71 ? -12.315 9.955 28.820 1.00 82.75 71 GLU A C 1
ATOM 567 O O . GLU A 1 71 ? -11.490 10.083 27.914 1.00 82.75 71 GLU A O 1
ATOM 572 N N . GLU A 1 72 ? -12.779 8.759 29.188 1.00 80.12 72 GLU A N 1
ATOM 573 C CA . GLU A 1 72 ? -12.331 7.503 28.575 1.00 80.12 72 GLU A CA 1
ATOM 574 C C . GLU A 1 72 ? -12.759 7.380 27.104 1.00 80.12 72 GLU A C 1
ATOM 576 O O . GLU A 1 72 ? -12.006 6.854 26.277 1.00 80.12 72 GLU A O 1
ATOM 581 N N . PHE A 1 73 ? -13.943 7.895 26.753 1.00 81.94 73 PHE A N 1
ATOM 582 C CA . PHE A 1 73 ? -14.412 7.967 25.367 1.00 81.94 73 PHE A CA 1
ATOM 583 C C . PHE A 1 73 ? -13.517 8.873 24.508 1.00 81.94 73 PHE A C 1
ATOM 585 O O . PHE A 1 73 ? -13.111 8.486 23.411 1.00 81.94 73 PHE A O 1
ATOM 592 N N . GLU A 1 74 ? -13.181 10.066 25.004 1.00 81.12 74 GLU A N 1
ATOM 593 C CA . GLU A 1 74 ? -12.340 11.030 24.283 1.00 81.12 74 GLU A CA 1
ATOM 594 C C . GLU A 1 74 ? -10.909 10.514 24.077 1.00 81.12 74 GLU A C 1
ATOM 596 O O . GLU A 1 74 ? -10.358 10.667 22.984 1.00 81.12 74 GLU A O 1
ATOM 601 N N . ALA A 1 75 ? -10.328 9.859 25.090 1.00 82.00 75 ALA A N 1
ATOM 602 C CA . ALA A 1 75 ? -8.993 9.270 25.006 1.00 82.00 75 ALA A CA 1
ATOM 603 C C . ALA A 1 75 ? -8.921 8.183 23.921 1.00 82.00 75 ALA A C 1
ATOM 605 O O . ALA A 1 75 ? -8.085 8.243 23.022 1.00 82.00 75 ALA A O 1
ATOM 606 N N . LYS A 1 76 ? -9.864 7.235 23.939 1.00 78.56 76 LYS A N 1
ATOM 607 C CA . LYS A 1 76 ? -9.910 6.132 22.968 1.00 78.56 76 LYS A CA 1
ATOM 608 C C . LYS A 1 76 ? -10.270 6.594 21.556 1.00 78.56 76 LYS A C 1
ATOM 610 O O . LYS A 1 76 ? -9.782 6.029 20.585 1.00 78.56 76 LYS A O 1
ATOM 615 N N . LYS A 1 77 ? -11.103 7.631 21.419 1.00 77.81 77 LYS A N 1
ATOM 616 C CA . LYS A 1 77 ? -11.416 8.235 20.116 1.00 77.81 77 LYS A CA 1
ATOM 617 C C . LYS A 1 77 ? -10.178 8.868 19.475 1.00 77.81 77 LYS A C 1
ATOM 619 O O . LYS A 1 77 ? -10.020 8.760 18.264 1.00 77.81 77 LYS A O 1
ATOM 624 N N . LYS A 1 78 ? -9.324 9.528 20.266 1.00 77.94 78 LYS A N 1
ATOM 625 C CA . LYS A 1 78 ? -8.053 10.086 19.780 1.00 77.94 78 LYS A CA 1
ATOM 626 C C . LYS A 1 78 ? -7.071 9.001 19.354 1.00 77.94 78 LYS A C 1
ATOM 628 O O . LYS A 1 78 ? -6.450 9.176 18.317 1.00 77.94 78 LYS A O 1
ATOM 633 N N . ASP A 1 79 ? -6.986 7.902 20.098 1.00 75.56 79 ASP A N 1
ATOM 634 C CA . ASP A 1 79 ? -6.120 6.769 19.744 1.00 75.56 79 ASP A CA 1
ATOM 635 C C . ASP A 1 79 ? -6.551 6.057 18.453 1.00 75.56 79 ASP A C 1
ATOM 637 O O . ASP A 1 79 ? -5.700 5.574 17.723 1.00 75.56 79 ASP A O 1
ATOM 641 N N . ILE A 1 80 ? -7.854 5.986 18.155 1.00 69.44 80 ILE A N 1
ATOM 642 C CA . ILE A 1 80 ? -8.369 5.360 16.918 1.00 69.44 80 ILE A CA 1
ATOM 643 C C . ILE A 1 80 ? -8.247 6.302 15.708 1.00 69.44 80 ILE A C 1
ATOM 645 O O . ILE A 1 80 ? -8.195 5.853 14.569 1.00 69.44 80 ILE A O 1
ATOM 649 N N . ALA A 1 81 ? -8.234 7.618 15.931 1.00 66.25 81 ALA A N 1
ATOM 650 C CA . ALA A 1 81 ? -8.157 8.614 14.862 1.00 66.25 81 ALA A CA 1
ATOM 651 C C . ALA A 1 81 ? -6.719 8.938 14.404 1.00 66.25 81 ALA A C 1
ATOM 653 O O . ALA A 1 81 ? -6.561 9.793 13.530 1.00 66.25 81 ALA A O 1
ATOM 654 N N . ASN A 1 82 ? -5.704 8.314 15.009 1.00 51.22 82 ASN A N 1
ATOM 655 C CA . ASN A 1 82 ? -4.276 8.588 14.821 1.00 51.22 82 ASN A CA 1
ATOM 656 C C . ASN A 1 82 ? -3.560 7.335 14.304 1.00 51.22 82 ASN A C 1
ATOM 658 O O . ASN A 1 82 ? -2.688 7.483 13.421 1.00 51.22 82 ASN A O 1
#

Foldseek 3Di:
DDDDDDDPPPPPPVVVVCCVPPVVVVVVVVVVVVVVVVVVCVVVVVCVVVVLVVVLVVLVVCVVVVVDDPVRSVVVNVVSVD

Sequence (82 aa):
MYGLYDNYGGWGAGNMMGFFGGGIMMVAFWVLLIFFVVWIVREFSGRNSRSDSRALDILKERYAKGEISKEEFEAKKKDIAN

Organism: NCBI:txid1802271

InterPro domains:
  IPR018649 SHOCT domain [PF09851] (55-80)